Protein AF-A0A351SXH7-F1 (afdb_monomer_lite)

Structure (mmCIF, N/CA/C/O backbone):
data_AF-A0A351SXH7-F1
#
_entry.id   AF-A0A351SXH7-F1
#
loop_
_atom_site.group_PDB
_atom_site.id
_atom_site.type_symbol
_atom_site.label_atom_id
_atom_site.label_alt_id
_atom_site.label_comp_id
_atom_site.label_asym_id
_atom_site.label_entity_id
_atom_site.label_seq_id
_atom_site.pdbx_PDB_ins_code
_atom_site.Cartn_x
_atom_site.Cartn_y
_atom_site.Cartn_z
_atom_site.occupancy
_atom_site.B_iso_or_equiv
_atom_site.auth_seq_id
_atom_site.auth_comp_id
_atom_site.auth_asym_id
_atom_site.auth_atom_id
_atom_site.pdbx_PDB_model_num
ATOM 1 N N . MET A 1 1 ? 23.941 -12.560 -25.290 1.00 58.06 1 MET A N 1
ATOM 2 C CA . MET A 1 1 ? 24.033 -11.173 -24.771 1.00 58.06 1 MET A CA 1
ATOM 3 C C . MET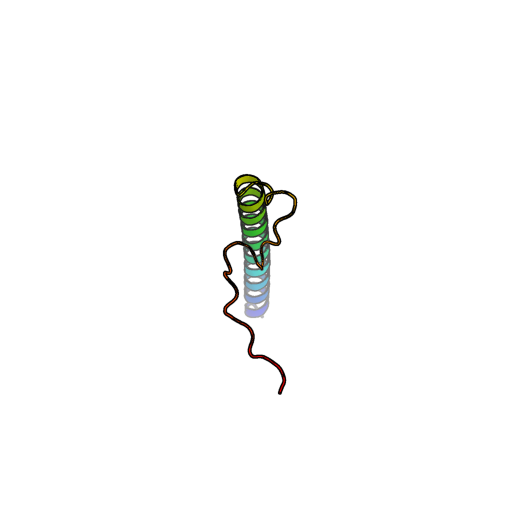 A 1 1 ? 22.715 -10.371 -24.853 1.00 58.06 1 MET A C 1
ATOM 5 O O . MET A 1 1 ? 22.736 -9.193 -24.540 1.00 58.06 1 MET A O 1
ATOM 9 N N . GLY A 1 2 ? 21.555 -10.944 -25.227 1.00 64.69 2 GLY A N 1
ATOM 10 C CA . GLY A 1 2 ? 20.280 -10.188 -25.297 1.00 64.69 2 GLY A CA 1
ATOM 11 C C . GLY A 1 2 ? 19.406 -10.270 -24.038 1.00 64.69 2 GLY A C 1
ATOM 12 O O . GLY A 1 2 ? 18.571 -9.418 -23.785 1.00 64.69 2 GLY A O 1
ATOM 13 N N . ASN A 1 3 ? 19.609 -11.290 -23.211 1.00 67.06 3 ASN A N 1
ATOM 14 C CA . ASN A 1 3 ? 18.648 -11.722 -22.192 1.00 67.06 3 ASN A CA 1
ATOM 15 C C . ASN A 1 3 ? 18.607 -10.771 -20.978 1.00 67.06 3 ASN A C 1
ATOM 17 O O . ASN A 1 3 ? 17.607 -10.684 -20.266 1.00 67.06 3 ASN A O 1
ATOM 21 N N . GLU A 1 4 ? 19.704 -10.055 -20.731 1.00 74.56 4 GLU A N 1
ATOM 22 C CA . GLU A 1 4 ? 19.844 -9.139 -19.600 1.00 74.56 4 GLU A CA 1
ATOM 23 C C . GLU A 1 4 ? 19.084 -7.827 -19.799 1.00 74.56 4 GLU A C 1
ATOM 25 O O . GLU A 1 4 ? 18.538 -7.284 -18.837 1.00 74.56 4 GLU A O 1
ATOM 30 N N . THR A 1 5 ? 18.999 -7.321 -21.031 1.00 81.62 5 THR A N 1
ATOM 31 C CA . THR A 1 5 ? 18.298 -6.063 -21.331 1.00 81.62 5 THR A CA 1
ATOM 32 C C . THR A 1 5 ? 16.786 -6.234 -21.195 1.00 81.62 5 THR A C 1
ATOM 34 O O . THR A 1 5 ? 16.128 -5.397 -20.575 1.00 81.62 5 THR A O 1
ATOM 37 N N . PHE A 1 6 ? 16.239 -7.369 -21.646 1.00 84.56 6 PHE A N 1
ATOM 38 C CA . PHE A 1 6 ? 14.829 -7.719 -21.443 1.00 84.56 6 PHE A CA 1
ATOM 39 C C . PHE A 1 6 ? 14.472 -7.847 -19.958 1.00 84.56 6 PHE A C 1
ATOM 41 O O . PHE A 1 6 ? 13.480 -7.269 -19.513 1.00 84.56 6 PHE A O 1
ATOM 48 N N . LYS A 1 7 ? 15.307 -8.532 -19.164 1.00 90.19 7 LYS A N 1
ATOM 49 C CA . LYS A 1 7 ? 15.097 -8.655 -17.710 1.00 90.19 7 LYS A CA 1
ATOM 50 C C . LYS A 1 7 ? 15.146 -7.296 -17.001 1.00 90.19 7 LYS A C 1
ATOM 52 O O . LYS A 1 7 ? 14.322 -7.034 -16.124 1.00 90.19 7 LYS A O 1
ATOM 57 N N . LYS A 1 8 ? 16.069 -6.407 -17.391 1.00 91.69 8 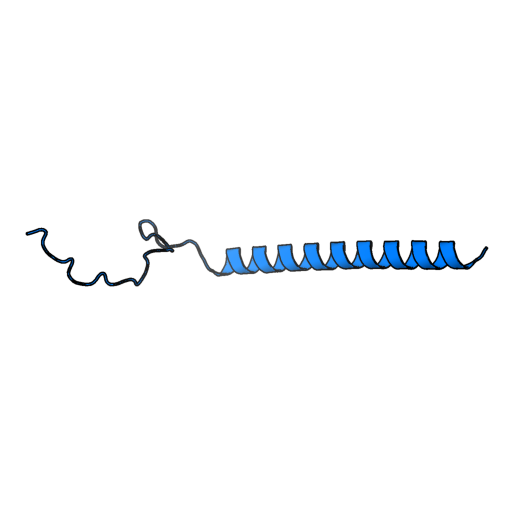LYS A N 1
ATOM 58 C CA . LYS A 1 8 ? 16.141 -5.031 -16.864 1.00 91.69 8 LYS A CA 1
ATOM 59 C C . LYS A 1 8 ? 14.866 -4.246 -17.180 1.00 91.69 8 LYS A C 1
ATOM 61 O O . LYS A 1 8 ? 14.294 -3.650 -16.268 1.00 91.69 8 LYS A O 1
ATOM 66 N N . ARG A 1 9 ? 14.379 -4.325 -18.422 1.00 90.81 9 ARG A N 1
ATOM 67 C CA . ARG A 1 9 ? 13.134 -3.672 -18.852 1.00 90.81 9 ARG A CA 1
ATOM 68 C C . ARG A 1 9 ? 11.920 -4.172 -18.066 1.00 90.81 9 ARG A C 1
ATOM 70 O O . ARG A 1 9 ? 11.161 -3.361 -17.551 1.00 90.81 9 ARG A O 1
ATOM 77 N N . GLN A 1 10 ? 11.765 -5.486 -17.900 1.00 93.38 10 GLN A N 1
ATOM 78 C CA . GLN A 1 10 ? 10.665 -6.054 -17.106 1.00 93.38 10 GLN A CA 1
ATOM 79 C C . GLN A 1 10 ? 10.709 -5.593 -15.642 1.00 93.38 10 GLN A C 1
ATOM 81 O O . GLN A 1 10 ? 9.687 -5.204 -15.076 1.00 93.38 10 GLN A O 1
ATOM 86 N N . LYS A 1 11 ? 11.901 -5.569 -15.030 1.00 95.06 11 LYS A N 1
ATOM 87 C CA . LYS A 1 11 ? 12.086 -5.080 -13.655 1.00 95.06 11 LYS A CA 1
ATOM 88 C C . LYS A 1 11 ? 11.720 -3.601 -13.514 1.00 95.06 11 LYS A C 1
ATOM 90 O O . LYS A 1 11 ? 11.174 -3.197 -12.486 1.00 95.06 11 LYS A O 1
ATOM 95 N N . GLU A 1 12 ? 12.035 -2.791 -14.519 1.00 95.69 12 GLU A N 1
ATOM 96 C CA . GLU A 1 12 ? 11.675 -1.378 -14.537 1.00 95.69 12 GLU A CA 1
ATOM 97 C C . GLU A 1 12 ? 10.159 -1.181 -14.649 1.00 95.69 12 GLU A C 1
ATOM 99 O O . GLU A 1 12 ? 9.588 -0.458 -13.830 1.00 95.69 12 GLU A O 1
ATOM 104 N N . VAL A 1 13 ? 9.503 -1.891 -15.573 1.00 95.88 13 VAL A N 1
ATOM 105 C CA . VAL A 1 13 ? 8.038 -1.877 -15.737 1.00 95.88 13 VAL A CA 1
ATOM 106 C C . VAL A 1 13 ? 7.349 -2.266 -14.428 1.00 95.88 13 VAL A C 1
ATOM 108 O O . VAL A 1 13 ? 6.550 -1.490 -13.904 1.00 95.88 13 VAL A O 1
ATOM 111 N N . ALA A 1 14 ? 7.753 -3.378 -13.807 1.00 96.69 14 ALA A N 1
ATOM 1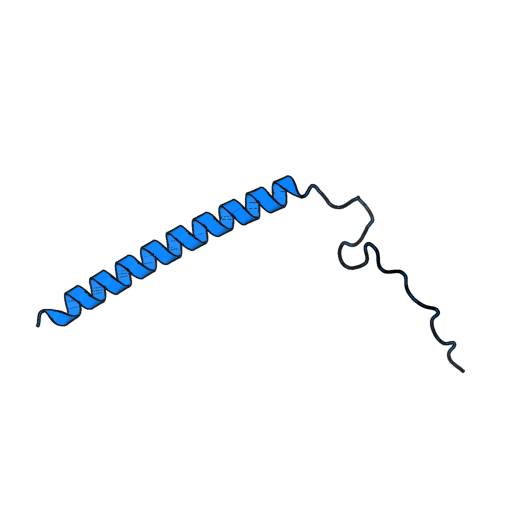12 C CA . ALA A 1 14 ? 7.188 -3.824 -12.533 1.00 96.69 14 ALA A CA 1
ATOM 113 C C . ALA A 1 14 ? 7.372 -2.786 -11.406 1.00 96.69 14 ALA A C 1
ATOM 115 O O . ALA A 1 14 ? 6.503 -2.604 -10.546 1.00 96.69 14 ALA A O 1
ATOM 116 N N . ARG A 1 15 ? 8.499 -2.060 -11.392 1.00 96.94 15 ARG A N 1
ATOM 117 C CA . ARG A 1 15 ? 8.733 -0.980 -10.421 1.00 96.94 15 ARG A CA 1
ATOM 118 C C . ARG A 1 15 ? 7.809 0.211 -10.674 1.00 96.94 15 ARG A C 1
ATOM 120 O O . ARG A 1 15 ? 7.308 0.785 -9.703 1.00 96.94 15 ARG A O 1
ATOM 127 N N . GLN A 1 16 ? 7.589 0.586 -11.933 1.00 96.94 16 GLN A N 1
ATOM 128 C CA . GLN A 1 16 ? 6.663 1.660 -12.299 1.00 96.94 16 GLN A CA 1
ATOM 129 C C . GLN A 1 16 ? 5.218 1.289 -11.938 1.00 96.94 16 GLN A C 1
ATOM 131 O O . GLN A 1 16 ? 4.539 2.077 -11.281 1.00 96.94 16 GLN A O 1
ATOM 136 N N . GLU A 1 17 ? 4.774 0.076 -12.262 1.00 96.75 17 GLU A N 1
ATOM 137 C CA . GLU A 1 17 ? 3.442 -0.431 -11.906 1.00 96.75 17 GLU A CA 1
ATOM 138 C C . GLU A 1 17 ? 3.227 -0.460 -10.391 1.00 96.75 17 GLU A C 1
ATOM 140 O O . GLU A 1 17 ? 2.227 0.058 -9.891 1.00 96.75 17 GLU A O 1
ATOM 145 N N . LYS A 1 18 ? 4.206 -0.961 -9.624 1.00 97.06 18 LYS A N 1
ATOM 146 C CA . LYS A 1 18 ? 4.139 -0.960 -8.154 1.00 97.06 18 LYS A CA 1
ATOM 147 C C . LYS A 1 18 ? 4.030 0.455 -7.582 1.00 97.06 18 LYS A C 1
ATOM 149 O O . LYS A 1 18 ? 3.316 0.660 -6.600 1.00 97.06 18 LYS A O 1
ATOM 154 N N . ARG A 1 19 ? 4.736 1.430 -8.167 1.00 96.81 19 ARG A N 1
ATOM 155 C CA . ARG A 1 19 ? 4.637 2.845 -7.768 1.00 96.81 19 ARG A CA 1
ATOM 156 C C . ARG A 1 19 ? 3.250 3.408 -8.070 1.00 96.81 19 ARG A C 1
ATOM 158 O O . ARG A 1 19 ? 2.660 3.996 -7.168 1.00 96.81 19 ARG A O 1
ATOM 165 N N . LYS A 1 20 ? 2.713 3.169 -9.272 1.00 97.06 20 LYS A N 1
ATOM 166 C CA . LYS A 1 20 ? 1.351 3.581 -9.658 1.00 97.06 20 LYS A CA 1
ATOM 167 C C . LYS A 1 20 ? 0.300 2.981 -8.722 1.00 97.06 20 LYS A C 1
ATOM 169 O O . LYS A 1 20 ? -0.491 3.724 -8.153 1.00 97.06 20 LYS A O 1
ATOM 174 N N . LYS A 1 21 ? 0.363 1.669 -8.458 1.00 97.06 21 LYS A N 1
ATOM 175 C CA . LYS A 1 21 ? -0.558 0.982 -7.538 1.00 97.06 21 LYS A CA 1
ATOM 176 C C . LYS A 1 21 ? -0.480 1.539 -6.116 1.00 97.06 21 LYS A C 1
ATOM 178 O O . LYS A 1 21 ? -1.507 1.796 -5.502 1.00 97.06 21 LYS A O 1
ATOM 183 N N . LYS A 1 22 ? 0.728 1.780 -5.592 1.00 97.31 22 LYS A N 1
ATOM 184 C CA . LYS A 1 22 ? 0.898 2.408 -4.270 1.00 97.31 22 LYS A CA 1
ATOM 185 C C . LYS A 1 22 ? 0.354 3.835 -4.223 1.00 97.31 22 LYS A C 1
ATOM 187 O O . LYS A 1 22 ? -0.155 4.238 -3.184 1.00 97.31 22 LYS A O 1
ATOM 192 N N . ALA A 1 23 ? 0.500 4.604 -5.300 1.00 96.81 23 ALA A N 1
ATOM 193 C CA . ALA A 1 23 ? -0.059 5.947 -5.379 1.00 96.81 23 ALA A CA 1
ATOM 194 C C . ALA A 1 23 ? -1.594 5.903 -5.372 1.00 96.81 23 ALA A C 1
ATOM 196 O O . ALA A 1 23 ? -2.193 6.596 -4.557 1.00 96.81 23 ALA A O 1
ATOM 197 N N . ALA A 1 24 ? -2.205 5.029 -6.180 1.00 96.38 24 ALA A N 1
ATOM 198 C CA . ALA A 1 24 ? -3.653 4.813 -6.193 1.00 96.38 24 ALA A CA 1
ATOM 199 C C . ALA A 1 24 ? -4.186 4.421 -4.803 1.00 96.38 24 ALA A C 1
ATOM 201 O O . ALA A 1 24 ? -5.013 5.137 -4.251 1.00 96.38 24 ALA A O 1
ATOM 202 N N . GLN A 1 25 ? -3.592 3.408 -4.161 1.00 96.31 25 GLN A N 1
ATOM 203 C CA . GLN A 1 25 ? -3.978 2.978 -2.807 1.00 96.31 25 GLN A CA 1
ATOM 204 C C . GLN A 1 25 ? -3.841 4.079 -1.748 1.00 96.31 25 GLN A C 1
ATOM 206 O O . GLN A 1 25 ? -4.584 4.115 -0.771 1.00 96.31 25 GLN A O 1
ATOM 211 N N . ARG A 1 26 ? -2.856 4.975 -1.890 1.00 94.81 26 ARG A N 1
ATOM 212 C CA . ARG A 1 26 ? -2.718 6.124 -0.984 1.00 94.81 26 ARG A CA 1
ATOM 213 C C . ARG A 1 26 ? -3.824 7.149 -1.198 1.00 94.81 26 ARG A C 1
ATOM 215 O O . ARG A 1 26 ? -4.243 7.752 -0.216 1.00 94.81 26 ARG A O 1
ATOM 222 N N . MET A 1 27 ? -4.252 7.368 -2.442 1.00 94.31 27 MET A N 1
ATOM 223 C CA . MET A 1 27 ? -5.372 8.261 -2.741 1.00 94.31 27 MET A CA 1
ATOM 224 C C . MET A 1 27 ? -6.685 7.678 -2.221 1.00 94.31 27 MET A C 1
ATOM 226 O O . MET A 1 27 ? -7.381 8.388 -1.508 1.00 94.31 27 MET A O 1
ATOM 230 N N . GLU A 1 28 ? -6.942 6.390 -2.462 1.00 93.44 28 GLU A N 1
ATOM 231 C CA . GLU A 1 28 ? -8.104 5.658 -1.929 1.00 93.44 28 GLU A CA 1
ATOM 232 C C . GLU A 1 28 ? -8.156 5.728 -0.397 1.00 93.44 28 GLU A C 1
ATOM 234 O O . GLU A 1 28 ? -9.127 6.201 0.179 1.00 93.44 28 GLU A O 1
ATOM 239 N N . ARG A 1 29 ? -7.059 5.398 0.295 1.00 91.25 29 ARG A N 1
ATOM 240 C CA . ARG A 1 29 ? -7.017 5.513 1.763 1.00 91.25 29 ARG A CA 1
ATOM 241 C C . ARG A 1 29 ? -7.228 6.950 2.247 1.00 91.25 29 ARG A C 1
ATOM 243 O O . ARG A 1 29 ? -7.724 7.169 3.349 1.00 91.25 29 ARG A O 1
ATOM 250 N N . ARG A 1 30 ? -6.779 7.946 1.479 1.00 90.19 30 ARG A N 1
ATOM 251 C CA . ARG A 1 30 ? -6.968 9.356 1.835 1.00 90.19 30 ARG A CA 1
ATOM 252 C C . ARG A 1 30 ? -8.424 9.779 1.653 1.00 90.19 30 ARG A C 1
ATOM 254 O O . ARG A 1 30 ? -8.890 10.528 2.505 1.00 90.19 30 ARG A O 1
ATOM 261 N N . SER A 1 31 ? -9.110 9.319 0.604 1.00 88.50 31 SER A N 1
ATOM 262 C CA . SER A 1 31 ? -10.546 9.565 0.429 1.00 88.50 31 SER A CA 1
ATOM 263 C C . SER A 1 31 ? -11.353 8.848 1.503 1.00 88.50 31 SER A C 1
ATOM 265 O O . SER A 1 31 ? -12.094 9.512 2.208 1.00 88.50 31 SER A O 1
ATOM 267 N N . GLU A 1 32 ? -11.089 7.563 1.761 1.00 87.12 32 GLU A N 1
ATOM 268 C CA . GLU A 1 32 ? -11.749 6.807 2.839 1.00 87.12 32 GLU A CA 1
ATOM 269 C C . GLU A 1 32 ? -11.613 7.517 4.193 1.00 87.12 32 GLU A C 1
ATOM 271 O O . GLU A 1 32 ? -12.584 7.697 4.917 1.00 87.12 32 GLU A O 1
ATOM 276 N N . ARG A 1 33 ? -10.408 7.995 4.532 1.00 83.19 33 ARG A N 1
ATOM 277 C CA . ARG A 1 33 ? -10.185 8.763 5.768 1.00 83.19 33 ARG A CA 1
ATOM 278 C C . ARG A 1 33 ? -10.900 10.112 5.793 1.00 83.19 33 ARG A C 1
ATOM 280 O O . ARG A 1 33 ? -11.168 10.610 6.881 1.00 83.19 33 ARG A O 1
ATOM 287 N N . ALA A 1 34 ? -11.124 10.737 4.640 1.00 82.19 34 ALA A N 1
ATOM 288 C CA . ALA A 1 34 ? -11.895 11.972 4.562 1.00 82.19 34 ALA A CA 1
ATOM 289 C C . ALA A 1 34 ? -13.397 11.693 4.729 1.00 82.19 34 ALA A C 1
ATOM 291 O O . ALA A 1 34 ? -14.078 12.466 5.400 1.00 82.19 34 ALA A O 1
ATOM 292 N N . ASP A 1 35 ? -13.875 10.572 4.183 1.00 80.25 35 ASP A N 1
ATOM 293 C CA . ASP A 1 35 ? -15.284 10.170 4.190 1.00 80.25 35 ASP A CA 1
ATOM 294 C C . ASP A 1 35 ? -15.745 9.627 5.552 1.00 80.25 35 ASP A C 1
ATOM 296 O O . ASP A 1 35 ? -16.878 9.870 5.957 1.00 80.25 35 ASP A O 1
ATOM 300 N N . VAL A 1 36 ? -14.870 8.940 6.298 1.00 77.25 36 VAL A N 1
ATOM 301 C CA . VAL A 1 36 ? -15.188 8.342 7.616 1.00 77.25 36 VAL A CA 1
ATOM 302 C C . VAL A 1 36 ? -15.501 9.391 8.704 1.00 77.25 36 VAL A C 1
ATOM 304 O O . VAL A 1 36 ? -16.008 9.048 9.768 1.00 77.25 36 VAL A O 1
ATOM 307 N N . GLY A 1 37 ? -15.295 10.684 8.436 1.00 68.56 37 GLY A N 1
ATOM 308 C CA . GLY A 1 37 ? -15.552 11.748 9.406 1.00 68.56 37 GLY A CA 1
ATOM 309 C C . GLY A 1 37 ? -14.547 11.740 10.564 1.00 68.56 37 GLY A C 1
ATOM 310 O O . GLY A 1 37 ? -13.780 10.798 10.766 1.00 68.56 37 GLY A O 1
ATOM 311 N N . LYS A 1 38 ? -14.483 12.840 11.321 1.00 69.75 38 LYS A N 1
ATOM 312 C CA . LYS A 1 38 ? -13.654 12.875 12.534 1.00 69.75 38 LYS A CA 1
ATOM 313 C C . LYS A 1 38 ? -14.332 12.040 13.628 1.00 69.75 38 LYS A C 1
ATOM 315 O O . LYS A 1 38 ? -15.546 12.179 13.777 1.00 69.75 38 LYS A O 1
ATOM 320 N N . PRO A 1 39 ? -13.571 11.248 14.410 1.00 69.25 39 PRO A N 1
ATOM 321 C CA . PRO A 1 39 ? -14.103 10.619 15.614 1.00 69.25 39 PRO A CA 1
ATOM 322 C C . PRO A 1 39 ? -14.744 11.675 16.518 1.00 69.25 39 PRO A C 1
ATOM 324 O O . PRO A 1 39 ? -14.305 12.834 16.525 1.00 69.25 39 PRO A O 1
ATOM 327 N N . LEU A 1 40 ? -15.776 11.282 17.266 1.00 71.44 40 LEU A N 1
ATOM 328 C CA . LEU A 1 40 ? -16.423 12.165 18.230 1.00 71.44 40 LEU A CA 1
ATOM 329 C C . LEU A 1 40 ? -15.375 12.706 19.222 1.00 71.44 40 LEU A C 1
ATOM 331 O O . LEU A 1 40 ? -14.520 11.951 19.692 1.00 71.44 40 LEU A O 1
ATOM 335 N N . PRO A 1 41 ? -15.383 14.018 19.524 1.00 72.38 41 PRO A N 1
ATOM 336 C CA . PRO A 1 41 ? -14.421 14.587 20.454 1.00 72.38 41 PRO A CA 1
ATOM 337 C C . PRO A 1 41 ? -14.636 13.990 21.851 1.00 72.38 41 PRO A C 1
ATOM 339 O O . PRO A 1 41 ? -15.702 14.158 22.436 1.00 72.38 41 PRO A O 1
ATOM 342 N N . GLY A 1 42 ? -13.610 13.321 22.382 1.00 70.56 42 GLY A N 1
ATOM 343 C CA . GLY A 1 42 ? -13.622 12.726 23.723 1.00 70.56 42 GLY A CA 1
ATOM 344 C C . GLY A 1 42 ? -13.831 11.210 23.769 1.00 70.56 42 GLY A C 1
ATOM 345 O O . GLY A 1 42 ? -13.794 10.652 24.861 1.00 70.56 42 GLY A O 1
ATOM 346 N N . GLU A 1 43 ? -14.001 10.544 22.625 1.00 67.19 43 GLU A N 1
ATOM 347 C CA . GLU A 1 43 ? -14.114 9.084 22.544 1.00 67.19 43 GLU A CA 1
ATOM 348 C C . GLU A 1 43 ? -12.842 8.496 2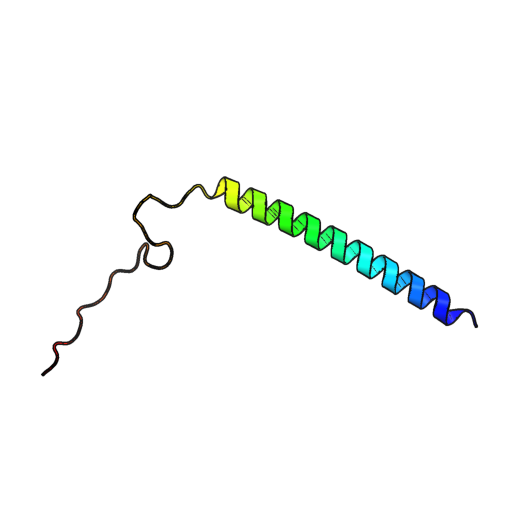1.916 1.00 67.19 43 GLU A C 1
ATOM 350 O O . GLU A 1 43 ? -12.443 8.889 20.817 1.00 67.19 43 GLU A O 1
ATOM 355 N N . ASP A 1 44 ? -12.165 7.598 22.636 1.00 71.38 44 ASP A N 1
ATOM 356 C CA . ASP A 1 44 ? -10.997 6.887 22.114 1.00 71.38 44 ASP A CA 1
ATOM 357 C C . ASP A 1 44 ? -11.481 5.820 21.116 1.00 71.38 44 ASP A C 1
ATOM 359 O O . ASP A 1 44 ? -12.256 4.947 21.515 1.00 71.38 44 ASP A O 1
ATOM 363 N N . PRO A 1 45 ? -11.063 5.861 19.834 1.00 71.50 45 PRO A N 1
ATOM 364 C CA . PRO A 1 45 ? -11.456 4.868 18.836 1.00 71.50 45 PRO A CA 1
ATOM 365 C C . PRO A 1 45 ? -11.177 3.422 19.255 1.00 71.50 45 PRO A C 1
ATOM 367 O O . PRO A 1 45 ? -11.907 2.528 18.830 1.00 71.50 45 PRO A O 1
ATOM 370 N N . ASP A 1 46 ? -10.149 3.197 20.078 1.00 75.44 46 ASP A N 1
ATOM 371 C CA . ASP A 1 46 ? -9.775 1.860 20.548 1.00 75.44 46 ASP A CA 1
ATOM 372 C C . ASP A 1 46 ? -10.684 1.363 21.695 1.00 75.44 46 ASP A C 1
ATOM 374 O O . ASP A 1 46 ? -10.748 0.161 21.951 1.00 75.44 46 ASP A O 1
ATOM 378 N N . ILE A 1 47 ? -11.409 2.264 22.373 1.00 72.81 47 ILE A N 1
ATOM 379 C CA . ILE A 1 47 ? -12.310 1.967 23.507 1.00 72.81 47 ILE A CA 1
ATOM 380 C C . ILE A 1 47 ? -13.792 2.164 23.135 1.00 72.81 47 ILE A C 1
ATOM 382 O O . ILE A 1 47 ? -14.676 1.648 23.826 1.00 72.81 47 ILE A O 1
ATOM 386 N N . ALA A 1 48 ? -14.086 2.864 22.036 1.00 78.62 48 ALA A N 1
ATOM 387 C CA . ALA A 1 48 ? -15.440 3.124 21.559 1.00 78.62 48 ALA A CA 1
ATOM 388 C C . ALA A 1 48 ? -16.243 1.816 21.417 1.00 78.62 48 ALA A C 1
ATOM 390 O O . ALA A 1 48 ? -15.883 0.910 20.664 1.00 78.62 48 ALA A O 1
ATOM 391 N N . GLY A 1 49 ? -17.347 1.708 22.160 1.00 73.06 49 GLY A N 1
ATOM 392 C CA . GLY A 1 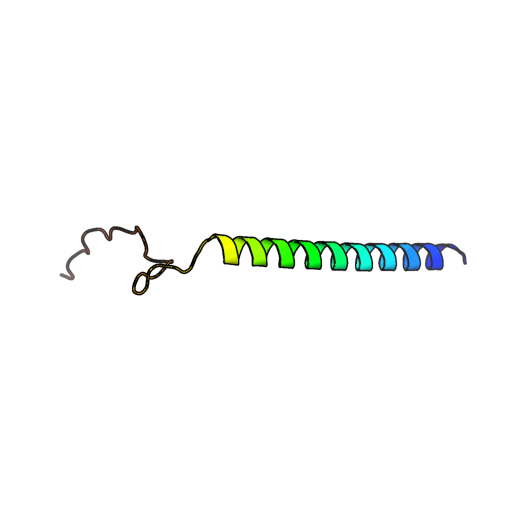49 ? -18.221 0.530 22.151 1.00 73.06 49 GLY A CA 1
ATOM 393 C C . GLY A 1 49 ? -17.771 -0.658 23.014 1.00 73.06 49 GLY A C 1
ATOM 394 O O . GLY A 1 49 ? -18.474 -1.671 23.035 1.00 73.06 49 GLY A O 1
ATOM 395 N N . ILE A 1 50 ? -16.660 -0.564 23.755 1.00 80.69 50 ILE A N 1
ATOM 396 C CA . ILE A 1 50 ? -16.268 -1.597 24.724 1.00 80.69 50 ILE A CA 1
ATOM 397 C C . ILE A 1 50 ? -16.996 -1.355 26.050 1.00 80.69 50 ILE A C 1
ATOM 399 O O . ILE A 1 50 ? -16.823 -0.322 26.692 1.00 80.69 50 ILE A O 1
ATOM 403 N N . ILE A 1 51 ? -17.778 -2.341 26.496 1.00 82.25 51 ILE A N 1
ATOM 404 C CA . ILE A 1 51 ? -18.377 -2.356 27.836 1.00 82.25 51 ILE A CA 1
ATOM 405 C C . ILE A 1 51 ? -17.453 -3.184 28.743 1.00 82.25 51 ILE A C 1
ATOM 407 O O . ILE A 1 51 ? -17.417 -4.409 28.593 1.00 82.25 51 ILE A O 1
ATOM 411 N N . PRO A 1 52 ? -16.676 -2.568 29.656 1.00 83.81 52 PRO A N 1
ATOM 412 C CA . PRO A 1 52 ? -15.825 -3.321 30.568 1.00 83.81 52 PRO A CA 1
ATOM 413 C C . PRO A 1 52 ? -16.681 -4.165 31.520 1.00 83.81 52 PRO A C 1
ATOM 415 O O . PRO A 1 52 ? -17.683 -3.702 32.066 1.00 83.81 52 PRO A O 1
ATOM 418 N N . GLY A 1 53 ? -16.281 -5.422 31.712 1.00 84.75 53 GLY A N 1
ATOM 419 C CA . GLY A 1 53 ? -16.899 -6.309 32.694 1.00 84.75 53 GLY A CA 1
ATOM 420 C C . GLY A 1 53 ? -16.531 -5.924 34.132 1.00 84.75 53 GLY A C 1
ATOM 421 O O . GLY A 1 53 ? -15.605 -5.139 34.347 1.00 84.75 53 GLY A O 1
ATOM 422 N N . PRO A 1 54 ? -17.227 -6.482 35.135 1.00 90.19 54 PRO A N 1
ATOM 423 C CA . PRO A 1 54 ? -16.88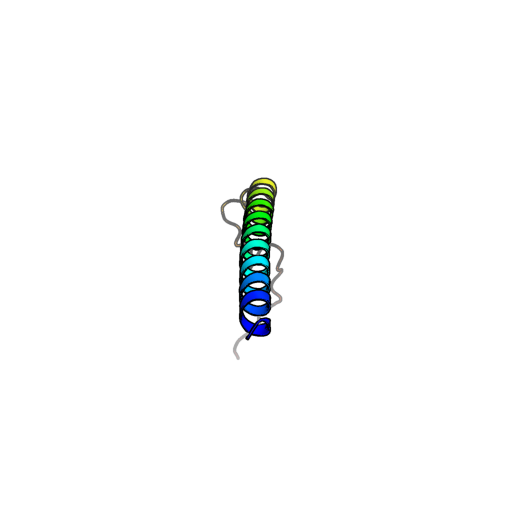4 -6.261 36.534 1.00 90.19 54 PRO A CA 1
ATOM 424 C C . PRO A 1 54 ? -15.445 -6.720 36.807 1.00 90.19 54 PRO A C 1
ATOM 426 O O . PRO A 1 54 ? -15.096 -7.876 36.572 1.00 90.19 54 PRO A O 1
ATOM 429 N N . GLN A 1 55 ? -14.612 -5.800 37.294 1.00 86.62 55 GLN A N 1
ATOM 430 C CA . GLN A 1 55 ? -13.243 -6.100 37.700 1.00 86.62 55 GLN A CA 1
ATOM 431 C C . GLN A 1 55 ? -13.271 -6.927 39.001 1.00 86.62 55 GLN A C 1
ATOM 433 O O . GLN A 1 55 ? -14.028 -6.577 39.915 1.00 86.62 55 GLN A O 1
ATOM 438 N N . PRO A 1 56 ? -12.502 -8.028 39.107 1.00 88.81 56 PRO A N 1
ATOM 439 C CA . PRO A 1 56 ? -12.379 -8.767 40.361 1.00 88.81 56 PRO A CA 1
ATOM 440 C C . PRO A 1 56 ? -11.802 -7.858 41.454 1.00 88.81 56 PRO A C 1
ATOM 442 O O . PRO A 1 56 ? -11.001 -6.972 41.167 1.00 88.81 56 PRO A O 1
ATOM 445 N N . LYS A 1 57 ? -12.237 -8.059 42.701 1.00 84.50 57 LYS A N 1
ATOM 446 C CA . LYS A 1 57 ? -11.678 -7.349 43.858 1.00 84.50 57 LYS A CA 1
ATOM 447 C C . LYS A 1 57 ? -10.369 -8.024 44.248 1.00 84.50 57 LYS A C 1
ATOM 449 O O . LYS A 1 57 ? -10.334 -9.249 44.317 1.00 84.50 57 LYS A O 1
ATOM 454 N N . ASP A 1 58 ? -9.340 -7.227 44.503 1.00 83.81 58 ASP A N 1
ATOM 455 C CA . ASP A 1 58 ? -8.113 -7.713 45.125 1.00 83.81 58 ASP A CA 1
ATOM 456 C C . ASP A 1 58 ? -8.458 -8.149 46.564 1.00 83.81 58 ASP A C 1
ATOM 458 O O . ASP A 1 58 ? -9.026 -7.356 47.321 1.00 83.81 58 ASP A O 1
ATOM 462 N N . GLU A 1 59 ? -8.222 -9.423 46.897 1.00 68.62 59 GLU A N 1
ATOM 463 C CA . GLU A 1 59 ? -8.349 -9.961 48.266 1.00 68.62 59 GLU A CA 1
ATOM 464 C C . GLU A 1 59 ? -7.237 -9.442 49.187 1.00 68.62 59 GLU A C 1
ATOM 466 O O . GLU A 1 59 ? -6.072 -9.353 48.730 1.00 68.62 59 GLU A O 1
#

Secondary structure (DSSP, 8-state):
--HHHHHHHHHHHHHHHHHHHHHHHHHHHHHHHHHT-PPPTT--TTTTT--PPPPPPP-

Sequence (59 aa):
MGNETFKKRQKEVARQEKRKKKAAQRMERRSERADVGKPLPGEDPDIAGIIPGPQPKDE

Radius of gyration: 24.56 Å; chains: 1; bounding box: 42×26×74 Å

Foldseek 3Di:
DPPVVVVVVVVVVVVVVVVVVVVVVVVVVVVVVVVVDDPDPPDDPVCVPDDDDDDDDDD

pLDDT: mean 84.3, std 10.84, range [58.06, 97.31]